Protein AF-A0A914WYT9-F1 (afdb_monomer_lite)

Secondary structure (DSSP, 8-state):
-GGGG--TTTSSSS----HHHHHHHHHHHHHHHHHS-TTTT-SS-------TTTT--S--B-TTSSB-GGGB-TTSSSB-HHHHHHHHHHHHHHHHSPTTS--S---TT-TT-PPPPPBTTB-S---TTTSS--HHHHSPP-

Structure (mmCIF, N/CA/C/O backbone):
data_AF-A0A914WYT9-F1
#
_entry.id   AF-A0A914WYT9-F1
#
loop_
_atom_site.group_PDB
_atom_site.id
_atom_site.type_symbol
_atom_site.label_atom_id
_atom_site.label_alt_id
_atom_site.label_comp_id
_atom_site.label_asym_id
_atom_site.label_entity_id
_atom_site.label_seq_id
_atom_site.pdbx_PDB_ins_code
_atom_site.Cartn_x
_atom_site.Cartn_y
_atom_site.Cartn_z
_atom_site.occupancy
_atom_site.B_iso_or_equiv
_atom_site.auth_seq_id
_atom_site.auth_comp_id
_atom_site.auth_asym_id
_atom_site.auth_atom_id
_atom_site.pdbx_PDB_model_num
ATOM 1 N N . MET A 1 1 ? -0.208 6.466 -13.428 1.00 53.22 1 MET A N 1
ATOM 2 C CA . MET A 1 1 ? 0.035 5.034 -13.104 1.00 53.22 1 MET A CA 1
ATOM 3 C C . MET A 1 1 ? 1.259 4.549 -13.884 1.00 53.22 1 MET A C 1
ATOM 5 O O . MET A 1 1 ? 1.593 5.195 -14.868 1.00 53.22 1 MET A O 1
ATOM 9 N N . ILE A 1 2 ? 1.954 3.483 -13.462 1.00 59.06 2 ILE A N 1
ATOM 10 C CA . ILE A 1 2 ? 3.272 3.070 -14.018 1.00 59.06 2 ILE A CA 1
ATOM 11 C C . ILE A 1 2 ? 3.192 2.487 -15.459 1.00 59.06 2 ILE A C 1
ATOM 13 O O . ILE A 1 2 ? 4.205 2.170 -16.064 1.00 59.06 2 ILE A O 1
ATOM 17 N N . PHE A 1 3 ? 2.009 2.440 -16.075 1.00 54.75 3 PHE A N 1
ATOM 18 C CA . PHE A 1 3 ? 1.751 1.830 -17.392 1.00 54.75 3 PHE A CA 1
ATOM 19 C C . PHE A 1 3 ? 2.494 2.430 -18.599 1.00 54.75 3 PHE A C 1
ATOM 21 O O . PHE A 1 3 ? 2.432 1.890 -19.691 1.00 54.75 3 PHE A O 1
ATOM 28 N N . ARG A 1 4 ? 3.215 3.547 -18.460 1.00 55.81 4 ARG A N 1
ATOM 29 C CA . ARG A 1 4 ? 3.927 4.171 -19.597 1.00 55.81 4 ARG A CA 1
ATOM 30 C C . ARG A 1 4 ? 5.313 3.575 -19.882 1.00 55.81 4 ARG A C 1
ATOM 32 O O . ARG A 1 4 ? 6.091 4.188 -20.607 1.00 55.81 4 ARG A O 1
ATOM 39 N N . ILE A 1 5 ? 5.647 2.448 -19.257 1.00 58.56 5 ILE A N 1
ATOM 40 C CA . ILE A 1 5 ? 6.988 1.828 -19.281 1.00 58.56 5 ILE A CA 1
ATOM 41 C C . ILE A 1 5 ? 6.946 0.417 -19.870 1.00 58.56 5 ILE A C 1
ATOM 43 O O . ILE A 1 5 ? 7.953 -0.283 -19.910 1.00 58.56 5 ILE A O 1
ATOM 47 N N . GLU A 1 6 ? 5.787 0.021 -20.383 1.00 59.16 6 GLU A N 1
ATOM 48 C CA . GLU A 1 6 ? 5.621 -1.233 -21.095 1.00 59.16 6 GLU A CA 1
ATOM 49 C C . GLU A 1 6 ? 6.640 -1.341 -22.236 1.00 59.16 6 GLU A C 1
ATOM 51 O O . GLU A 1 6 ? 6.897 -0.394 -22.993 1.00 59.16 6 GLU A O 1
ATOM 56 N N . CYS A 1 7 ? 7.269 -2.511 -22.329 1.00 60.62 7 CYS A N 1
ATOM 57 C CA . CYS A 1 7 ? 8.186 -2.814 -23.410 1.00 60.62 7 CYS A CA 1
ATOM 58 C C . CYS A 1 7 ? 7.449 -2.690 -24.754 1.00 60.62 7 CYS A C 1
ATOM 60 O O . CYS A 1 7 ? 6.246 -2.926 -24.855 1.00 60.62 7 CYS A O 1
ATOM 62 N N . LYS A 1 8 ? 8.181 -2.303 -25.805 1.00 58.16 8 LYS A N 1
ATOM 63 C CA . LYS A 1 8 ? 7.638 -1.894 -27.116 1.00 58.16 8 LYS A CA 1
ATOM 64 C C . LYS A 1 8 ? 6.608 -2.869 -27.725 1.00 58.16 8 LYS A C 1
ATOM 66 O O . LYS A 1 8 ? 5.782 -2.445 -28.516 1.00 58.16 8 LYS A O 1
ATOM 71 N N . CYS A 1 9 ? 6.649 -4.145 -27.342 1.00 56.97 9 CYS A N 1
ATOM 72 C CA . CYS A 1 9 ? 5.751 -5.197 -27.814 1.00 56.97 9 CYS A CA 1
ATOM 73 C C . CYS A 1 9 ? 4.331 -5.172 -27.209 1.00 56.97 9 CYS A C 1
ATOM 75 O O . CYS A 1 9 ? 3.452 -5.788 -27.798 1.00 56.97 9 CYS A O 1
ATOM 77 N N . ASP A 1 10 ? 4.101 -4.509 -26.068 1.00 53.31 10 ASP A N 1
ATOM 78 C CA . ASP A 1 10 ? 2.799 -4.525 -25.358 1.00 53.31 10 ASP A CA 1
ATOM 79 C C . ASP A 1 10 ? 1.945 -3.267 -25.642 1.00 53.31 10 ASP A C 1
ATOM 81 O O . ASP A 1 10 ? 0.722 -3.273 -25.541 1.00 53.31 10 ASP A O 1
ATOM 85 N N . SER A 1 11 ? 2.586 -2.189 -26.111 1.00 56.19 11 SER A N 1
ATOM 86 C CA . SER A 1 11 ? 1.928 -0.904 -26.412 1.00 56.19 11 SER A CA 1
ATOM 87 C C . SER A 1 11 ? 1.330 -0.803 -27.825 1.00 56.19 11 SER A C 1
ATOM 89 O O . SER A 1 11 ? 0.652 0.178 -28.144 1.00 56.19 11 SER A O 1
ATOM 91 N N . GLU A 1 12 ? 1.550 -1.801 -28.686 1.00 53.72 12 GLU A N 1
ATOM 92 C CA . GLU A 1 12 ? 1.063 -1.807 -30.069 1.00 53.72 12 GLU A CA 1
ATOM 93 C C . GLU A 1 12 ? -0.232 -2.630 -30.197 1.00 53.72 12 GLU A C 1
ATOM 95 O O . GLU A 1 12 ? -0.199 -3.854 -30.270 1.00 53.72 12 GLU A O 1
ATOM 100 N N . GLY A 1 13 ? -1.394 -1.962 -30.269 1.00 55.28 13 GLY A N 1
ATOM 101 C CA . GLY A 1 13 ? -2.631 -2.591 -30.769 1.00 55.28 13 GLY A CA 1
ATOM 102 C C . GLY A 1 13 ? -3.923 -2.344 -29.987 1.00 55.28 13 GLY A C 1
ATOM 103 O O . GLY A 1 13 ? -4.992 -2.699 -30.485 1.00 55.28 13 GLY A O 1
ATOM 104 N N . TYR A 1 14 ? -3.875 -1.713 -28.813 1.00 55.12 14 TYR A N 1
ATOM 105 C CA . TYR A 1 14 ? -5.086 -1.409 -28.045 1.00 55.12 14 TYR A CA 1
ATOM 106 C C . TYR A 1 14 ? -5.627 -0.005 -28.357 1.00 55.12 14 TYR A C 1
ATOM 108 O O . TYR A 1 14 ? -4.843 0.931 -28.541 1.00 55.12 14 TYR A O 1
ATOM 116 N N . PRO A 1 15 ? -6.963 0.188 -28.421 1.00 57.81 15 PRO A N 1
ATOM 117 C CA . PRO A 1 15 ? -7.529 1.530 -28.465 1.00 57.81 15 PRO A CA 1
ATOM 118 C C . PRO A 1 15 ? -7.021 2.327 -27.262 1.00 57.81 15 PRO A C 1
ATOM 120 O O . PRO A 1 15 ? -6.856 1.773 -26.177 1.00 57.81 15 PRO A O 1
ATOM 123 N N . ASN A 1 16 ? -6.780 3.623 -27.467 1.00 58.66 16 ASN A N 1
ATOM 124 C CA . ASN A 1 16 ? -6.232 4.545 -26.472 1.00 58.66 16 ASN A CA 1
ATOM 125 C C . ASN A 1 16 ? -7.277 4.809 -25.368 1.00 58.66 16 ASN A C 1
ATOM 127 O O . ASN A 1 16 ? -7.913 5.860 -25.310 1.00 58.66 16 ASN A O 1
ATOM 131 N N . PHE A 1 17 ? -7.549 3.790 -24.559 1.00 67.56 17 PHE A N 1
ATOM 132 C CA . PHE A 1 17 ? -8.424 3.857 -23.408 1.00 67.56 17 PHE A CA 1
ATOM 133 C C . PHE A 1 17 ? -7.659 4.516 -22.269 1.00 67.56 17 PHE A C 1
ATOM 135 O O . PHE A 1 17 ? -6.501 4.183 -22.014 1.00 67.56 17 PHE A O 1
ATOM 142 N N . ASP A 1 18 ? -8.305 5.438 -21.563 1.00 79.19 18 ASP A N 1
ATOM 143 C CA . ASP A 1 18 ? -7.707 6.061 -20.389 1.00 79.19 18 ASP A CA 1
ATOM 144 C C . ASP A 1 18 ? -7.740 5.079 -19.201 1.00 79.19 18 ASP A C 1
ATOM 146 O O . ASP A 1 18 ? -8.576 5.155 -18.296 1.00 79.19 18 ASP A O 1
ATOM 150 N N . ILE A 1 19 ? -6.827 4.103 -19.238 1.00 80.31 19 ILE A N 1
ATOM 151 C CA . ILE A 1 19 ? -6.620 3.097 -18.189 1.00 80.31 19 ILE A CA 1
ATOM 152 C C . ILE A 1 19 ? -6.310 3.784 -16.853 1.00 80.31 19 ILE A C 1
ATOM 154 O O . ILE A 1 19 ? -6.691 3.286 -15.792 1.00 80.31 19 ILE A O 1
ATOM 158 N N . GLU A 1 20 ? -5.658 4.951 -16.884 1.00 82.06 20 GLU A N 1
ATOM 159 C CA . GLU A 1 20 ? -5.406 5.725 -15.676 1.00 82.06 20 GLU A CA 1
ATOM 160 C C . GLU A 1 20 ? -6.710 6.248 -15.068 1.00 82.06 20 GLU A C 1
ATOM 162 O O . GLU A 1 20 ? -6.931 6.039 -13.872 1.00 82.06 20 GLU A O 1
ATOM 167 N N . ALA A 1 21 ? -7.591 6.866 -15.858 1.00 87.50 21 ALA A N 1
ATOM 168 C CA . ALA A 1 21 ? -8.888 7.334 -15.371 1.00 87.50 21 ALA A CA 1
ATOM 169 C C . ALA A 1 21 ? -9.728 6.190 -14.791 1.00 87.50 21 ALA A C 1
ATOM 171 O O . ALA A 1 21 ? -10.302 6.336 -13.710 1.00 87.50 21 ALA A O 1
ATOM 172 N N . VAL A 1 22 ? -9.758 5.032 -15.453 1.00 90.38 22 VAL A N 1
ATOM 173 C CA . VAL A 1 22 ? -10.525 3.876 -14.965 1.00 90.38 22 VAL A CA 1
ATOM 174 C C . VAL A 1 22 ? -9.924 3.262 -13.713 1.00 90.38 22 VAL A C 1
ATOM 176 O O . VAL A 1 22 ? -10.661 2.967 -12.774 1.00 90.38 22 VAL A O 1
ATOM 179 N N . SER A 1 23 ? -8.602 3.139 -13.637 1.00 90.19 23 SER A N 1
ATOM 180 C CA . SER A 1 23 ? -7.942 2.693 -12.412 1.00 90.19 23 SER A CA 1
ATOM 181 C C . SER A 1 23 ? -8.214 3.648 -11.249 1.00 90.19 23 SER A C 1
ATOM 183 O O . SER A 1 23 ? -8.557 3.206 -10.153 1.00 90.19 23 SER A O 1
ATOM 185 N N . ARG A 1 24 ? -8.155 4.966 -11.479 1.00 91.81 24 ARG A N 1
ATOM 186 C CA . ARG A 1 24 ? -8.494 5.973 -10.459 1.00 91.81 24 ARG A CA 1
ATOM 187 C C . ARG A 1 24 ? -9.955 5.882 -10.026 1.00 91.81 24 ARG A C 1
ATOM 189 O O . ARG A 1 24 ? -10.232 5.951 -8.831 1.00 91.81 24 ARG A O 1
ATOM 196 N N . ALA A 1 25 ? -10.880 5.688 -10.966 1.00 95.19 25 ALA A N 1
ATOM 197 C CA . ALA A 1 25 ? -12.293 5.492 -10.657 1.00 95.19 25 ALA A CA 1
ATOM 198 C C . ALA A 1 25 ? -12.520 4.215 -9.830 1.00 95.19 25 ALA A C 1
ATOM 200 O O . ALA A 1 25 ? -13.266 4.240 -8.852 1.00 95.19 25 ALA A O 1
ATOM 201 N N . PHE A 1 26 ? -11.833 3.121 -10.168 1.00 95.38 26 PHE A N 1
ATOM 202 C CA . PHE A 1 26 ? -11.886 1.874 -9.409 1.00 95.38 26 PHE A CA 1
ATOM 203 C C . PHE A 1 26 ? -11.356 2.056 -7.979 1.00 95.38 26 PHE A C 1
ATOM 205 O O . PHE A 1 26 ? -12.045 1.709 -7.023 1.00 95.38 26 PHE A O 1
ATOM 212 N N . GLN A 1 27 ? -10.190 2.687 -7.819 1.00 95.69 27 GLN A N 1
ATOM 213 C CA . GLN A 1 27 ? -9.606 3.013 -6.511 1.00 95.69 27 GLN A CA 1
ATOM 214 C C . GLN A 1 27 ? -10.543 3.889 -5.664 1.00 95.69 27 GLN A C 1
ATOM 216 O O . GLN A 1 27 ? -10.737 3.629 -4.475 1.00 95.69 27 GLN A O 1
ATOM 221 N N . ALA A 1 28 ? -11.179 4.895 -6.274 1.00 95.94 28 ALA A N 1
ATOM 222 C CA . ALA A 1 28 ? -12.166 5.738 -5.603 1.00 95.94 28 ALA A CA 1
ATOM 223 C C . ALA A 1 28 ? -13.387 4.927 -5.139 1.00 95.94 28 ALA A C 1
ATOM 225 O O . ALA A 1 28 ? -13.823 5.078 -3.997 1.00 95.94 28 ALA A O 1
ATOM 226 N N . LYS A 1 29 ? -13.893 4.011 -5.975 1.00 97.56 29 LYS A N 1
ATOM 227 C CA . LYS A 1 29 ? -14.999 3.116 -5.605 1.00 97.56 29 LYS A CA 1
ATOM 228 C C . LYS A 1 29 ? -14.637 2.136 -4.495 1.00 97.56 29 LYS A C 1
ATOM 230 O O . LYS A 1 29 ? -15.482 1.862 -3.648 1.00 97.56 29 LYS A O 1
ATOM 235 N N . GLN A 1 30 ? -13.395 1.660 -4.431 1.00 96.75 30 GLN A N 1
ATOM 236 C CA . GLN A 1 30 ? -12.928 0.859 -3.296 1.00 96.75 30 GLN A CA 1
ATOM 237 C C . GLN A 1 30 ? -12.960 1.664 -1.987 1.00 96.75 30 GLN A C 1
ATOM 239 O O . GLN A 1 30 ? -13.417 1.151 -0.966 1.00 96.75 30 GLN A O 1
ATOM 244 N N . MET A 1 31 ? -12.518 2.928 -2.009 1.00 95.38 31 MET A N 1
ATOM 245 C CA . MET A 1 31 ? -12.570 3.806 -0.830 1.00 95.38 31 MET A CA 1
ATOM 246 C C . MET A 1 31 ? -14.009 4.103 -0.399 1.00 95.38 31 MET A C 1
ATOM 248 O O . MET A 1 31 ? -14.308 4.023 0.790 1.00 95.38 31 MET A O 1
ATOM 252 N N . GLU A 1 32 ? -14.899 4.383 -1.355 1.00 96.19 32 GLU A N 1
ATOM 253 C CA . GLU A 1 32 ? -16.334 4.563 -1.102 1.00 96.19 32 GLU A CA 1
ATOM 254 C C . GLU A 1 32 ? -16.933 3.315 -0.441 1.00 96.19 32 GLU A C 1
ATOM 256 O O . GLU A 1 32 ? -17.613 3.426 0.578 1.00 96.19 32 GLU A O 1
ATOM 261 N N . LEU A 1 33 ? -16.606 2.125 -0.961 1.00 96.12 33 LEU A N 1
ATOM 262 C CA . LEU A 1 33 ? -17.062 0.844 -0.426 1.0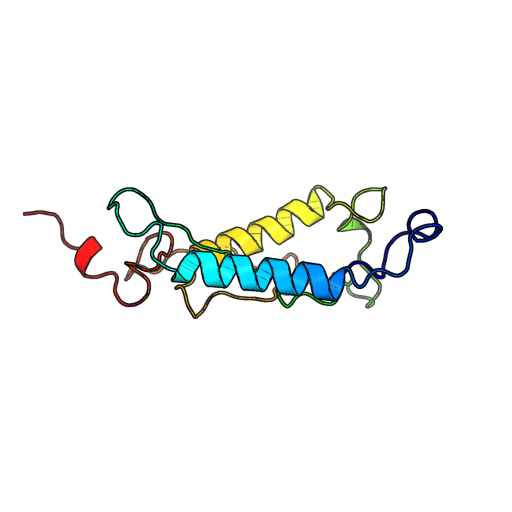0 96.12 33 LEU A CA 1
ATOM 263 C C . LEU A 1 33 ? -16.619 0.635 1.028 1.00 96.12 33 LEU A C 1
ATOM 265 O O . LEU A 1 33 ? -17.443 0.248 1.854 1.00 96.12 33 LEU A O 1
ATOM 269 N N . GLN A 1 34 ? -15.359 0.936 1.362 1.00 94.81 34 GLN A N 1
ATOM 270 C CA . GLN A 1 34 ? -14.866 0.880 2.745 1.00 94.81 34 GLN A CA 1
ATOM 271 C C . GLN A 1 34 ? -15.693 1.767 3.683 1.00 94.81 34 GLN A C 1
ATOM 273 O O . GLN A 1 34 ? -15.985 1.366 4.805 1.00 94.81 34 GLN A O 1
ATOM 278 N N . THR A 1 35 ? -16.045 2.980 3.251 1.00 92.00 35 THR A N 1
ATOM 279 C CA . THR A 1 35 ? -16.766 3.953 4.091 1.00 92.00 35 THR A CA 1
ATOM 280 C C . THR A 1 35 ? -18.286 3.828 4.028 1.00 92.00 35 THR A C 1
ATOM 282 O O . THR A 1 35 ? -18.982 4.541 4.741 1.00 92.00 35 THR A O 1
ATOM 285 N N . SER A 1 36 ? -18.811 2.947 3.176 1.00 94.81 36 SER A N 1
ATOM 286 C CA . SER A 1 36 ? -20.253 2.809 2.938 1.00 94.81 36 SER A CA 1
ATOM 287 C C . SER A 1 36 ? -21.030 2.227 4.123 1.00 94.81 36 SER A C 1
ATOM 289 O O . SER A 1 36 ? -22.249 2.360 4.174 1.00 94.81 36 SER A O 1
ATOM 291 N N . GLY A 1 37 ? -20.344 1.554 5.052 1.00 93.19 37 GLY A N 1
ATOM 292 C CA . GLY A 1 37 ? -20.955 0.891 6.204 1.00 93.19 37 GLY A CA 1
ATOM 293 C C . GLY A 1 37 ? -21.641 -0.443 5.897 1.00 93.19 37 GLY A C 1
ATOM 294 O O . GLY A 1 37 ? -22.109 -1.103 6.820 1.00 93.19 37 GLY A O 1
ATOM 295 N N . ILE A 1 38 ? -21.671 -0.901 4.636 1.00 95.19 38 ILE A N 1
ATOM 296 C CA . ILE A 1 38 ? -22.376 -2.146 4.265 1.00 95.19 38 ILE A CA 1
ATOM 297 C C . ILE A 1 38 ? -21.775 -3.415 4.894 1.00 95.19 38 ILE A C 1
ATOM 299 O O . ILE A 1 38 ? -22.421 -4.455 4.887 1.00 95.19 38 ILE A O 1
ATOM 303 N N . TYR A 1 39 ? -20.541 -3.333 5.401 1.00 93.69 39 TYR A N 1
ATOM 304 C CA . TYR A 1 39 ? -19.825 -4.423 6.073 1.00 93.69 39 TYR A CA 1
ATOM 305 C C . TYR A 1 39 ? -19.664 -4.195 7.587 1.00 93.69 39 TYR A C 1
ATOM 307 O O . TYR A 1 39 ? -18.920 -4.926 8.240 1.00 93.69 39 TYR A O 1
ATOM 315 N N . ASP A 1 40 ? -20.319 -3.171 8.144 1.00 92.25 40 ASP A N 1
ATOM 316 C CA . ASP A 1 40 ? -20.222 -2.815 9.567 1.00 92.25 40 ASP A CA 1
ATOM 317 C C . ASP A 1 40 ? -21.308 -3.488 10.429 1.00 92.25 40 ASP A C 1
ATOM 319 O O . ASP A 1 40 ? -21.413 -3.219 11.627 1.00 92.25 40 ASP A O 1
ATOM 323 N N . ASP A 1 41 ? -22.098 -4.393 9.847 1.00 93.25 41 ASP A N 1
ATOM 324 C CA . ASP A 1 41 ? -23.161 -5.152 10.516 1.00 93.25 41 ASP A CA 1
ATOM 325 C C . ASP A 1 41 ? -22.635 -6.286 11.413 1.00 93.25 41 ASP A C 1
ATOM 327 O O . ASP A 1 41 ? -23.382 -6.826 12.233 1.00 93.25 41 ASP A O 1
ATOM 331 N N . ARG A 1 42 ? -21.344 -6.632 11.301 1.00 92.25 42 ARG A N 1
ATOM 332 C CA . ARG A 1 42 ? -20.702 -7.664 12.123 1.00 92.25 42 ARG A CA 1
ATOM 333 C C . ARG A 1 42 ? -19.531 -7.140 12.948 1.00 92.25 42 ARG A C 1
ATOM 335 O O . ARG A 1 42 ? -18.869 -6.143 12.646 1.00 92.25 42 ARG A O 1
ATOM 342 N N . THR A 1 43 ? -19.251 -7.846 14.039 1.00 90.00 43 THR A N 1
ATOM 343 C CA . THR A 1 43 ? -18.133 -7.546 14.946 1.00 90.00 43 THR A CA 1
ATOM 344 C C . THR A 1 43 ? -16.854 -8.309 14.600 1.00 90.00 43 THR A C 1
ATOM 346 O O . THR A 1 43 ? -15.784 -7.891 15.032 1.00 90.00 43 THR A O 1
ATOM 349 N N . ASP A 1 44 ? -16.948 -9.365 13.791 1.00 92.38 44 ASP A N 1
ATOM 350 C CA . ASP A 1 44 ? -15.865 -10.287 13.421 1.00 92.38 44 ASP A CA 1
ATOM 351 C C . ASP A 1 44 ? -15.268 -10.023 12.025 1.00 92.38 44 ASP A C 1
ATOM 353 O O . ASP A 1 44 ? -14.357 -10.726 11.592 1.00 92.38 44 ASP A O 1
ATOM 357 N N . PHE A 1 45 ? -15.772 -9.013 11.314 1.00 94.25 45 PHE A N 1
ATOM 358 C CA . PHE A 1 45 ? -15.339 -8.646 9.971 1.00 94.25 45 PHE A CA 1
ATOM 359 C C . PHE A 1 45 ? -15.185 -7.126 9.837 1.00 94.25 45 PHE A C 1
ATOM 361 O O . PHE A 1 45 ? -15.839 -6.346 10.531 1.00 94.25 45 PHE A O 1
ATOM 368 N N . THR A 1 46 ? -14.283 -6.700 8.952 1.00 93.94 46 THR A N 1
ATOM 369 C CA . THR A 1 46 ? -14.133 -5.303 8.535 1.00 93.94 46 THR A CA 1
ATOM 370 C C . THR A 1 46 ? -13.463 -5.251 7.163 1.00 93.94 46 THR A C 1
ATOM 372 O O . THR A 1 46 ? -12.563 -6.043 6.874 1.00 93.94 46 THR A O 1
ATOM 375 N N . LEU A 1 47 ? -13.884 -4.312 6.317 1.00 95.56 47 LEU A N 1
ATOM 376 C CA . LEU A 1 47 ? -13.256 -4.050 5.025 1.00 95.56 47 LEU A CA 1
ATOM 377 C C . LEU A 1 47 ? -12.302 -2.863 5.162 1.00 95.56 47 LEU A C 1
ATOM 379 O O . LEU A 1 47 ? -12.750 -1.776 5.504 1.00 95.56 47 LEU A O 1
ATOM 383 N N . ILE A 1 48 ? -11.013 -3.048 4.856 1.00 97.12 48 ILE A N 1
ATOM 384 C CA . ILE A 1 48 ? -10.016 -1.966 4.862 1.00 97.12 48 ILE A CA 1
ATOM 385 C C . ILE A 1 48 ? -9.197 -1.985 3.570 1.00 97.12 48 ILE A C 1
ATOM 387 O O . ILE A 1 48 ? -8.453 -2.926 3.296 1.00 97.12 48 ILE A O 1
ATOM 391 N N . VAL A 1 49 ? -9.288 -0.903 2.807 1.00 97.44 49 VAL A N 1
ATOM 392 C CA . VAL A 1 49 ? -8.481 -0.601 1.627 1.00 97.44 49 VAL A CA 1
ATOM 393 C C . VAL A 1 49 ? -7.084 -0.159 2.056 1.00 97.44 49 VAL A C 1
ATOM 395 O O . VAL A 1 49 ? -6.914 0.651 2.969 1.00 97.44 49 VAL A O 1
ATOM 398 N N . GLN A 1 50 ? -6.070 -0.682 1.365 1.00 97.81 50 GLN A N 1
ATOM 399 C CA . GLN A 1 50 ? -4.666 -0.334 1.576 1.00 97.81 50 GLN A CA 1
ATOM 400 C C . GLN A 1 50 ? -4.168 0.467 0.359 1.00 97.81 50 GLN A C 1
ATOM 402 O O . GLN A 1 50 ? -3.792 -0.134 -0.648 1.00 97.81 50 GLN A O 1
ATOM 407 N N . PRO A 1 51 ? -4.178 1.813 0.389 1.0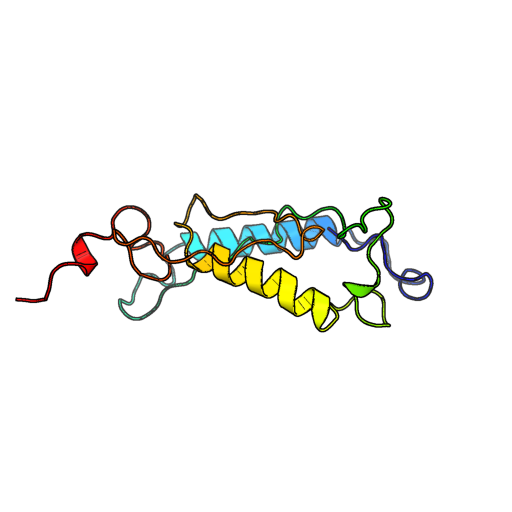0 97.00 51 PRO A N 1
ATOM 408 C CA . PRO A 1 51 ? -3.941 2.637 -0.797 1.00 97.00 51 PRO A CA 1
ATOM 409 C C . PRO A 1 51 ? -2.456 2.813 -1.162 1.00 97.00 51 PRO A C 1
ATOM 411 O O . PRO A 1 51 ? -2.104 3.809 -1.781 1.00 97.00 51 PRO A O 1
ATOM 414 N N . PHE A 1 52 ? -1.568 1.874 -0.814 1.00 95.88 52 PHE A N 1
ATOM 415 C CA . PHE A 1 52 ? -0.103 2.033 -0.905 1.00 95.88 52 PHE A CA 1
ATOM 416 C C . PHE A 1 52 ? 0.450 2.292 -2.326 1.00 95.88 52 PHE A C 1
ATOM 418 O O . PHE A 1 52 ? 1.605 2.692 -2.461 1.00 95.88 52 PHE A O 1
ATOM 425 N N . LEU A 1 53 ? -0.370 2.116 -3.370 1.00 94.19 53 LEU A N 1
ATOM 426 C CA . LEU A 1 53 ? -0.045 2.406 -4.774 1.00 94.19 53 LEU A CA 1
ATOM 427 C C . LEU A 1 53 ? -0.868 3.540 -5.410 1.00 94.19 53 LEU A C 1
ATOM 429 O O . LEU A 1 53 ? -0.607 3.892 -6.559 1.00 94.19 53 LEU A O 1
ATOM 433 N N . PHE A 1 54 ? -1.865 4.103 -4.721 1.00 94.38 54 PHE A N 1
ATOM 434 C CA . PHE A 1 54 ? -2.882 4.961 -5.355 1.00 94.38 54 PHE A CA 1
ATOM 435 C C . PHE A 1 54 ? -2.291 6.228 -5.990 1.00 94.38 54 PHE A C 1
ATOM 437 O O . PHE A 1 54 ? -2.688 6.644 -7.080 1.00 94.38 54 PHE A O 1
ATOM 444 N N . ASN A 1 55 ? -1.291 6.814 -5.330 1.00 93.19 55 ASN A N 1
ATOM 445 C CA . ASN A 1 55 ? -0.585 8.007 -5.795 1.00 93.19 55 ASN A CA 1
ATOM 446 C C . ASN A 1 55 ? 0.794 7.685 -6.394 1.00 93.19 55 ASN A C 1
ATOM 448 O O . ASN A 1 55 ? 1.580 8.597 -6.652 1.00 93.19 55 ASN A O 1
ATOM 452 N N . THR A 1 56 ? 1.095 6.410 -6.653 1.00 89.94 56 THR A N 1
ATOM 453 C CA . THR A 1 56 ? 2.340 6.003 -7.311 1.00 89.94 56 THR A CA 1
ATOM 454 C C . THR A 1 56 ? 2.227 6.231 -8.819 1.00 89.94 56 THR A C 1
ATOM 456 O O . THR A 1 56 ? 1.542 5.508 -9.547 1.00 89.94 56 THR A O 1
ATOM 459 N N . THR A 1 57 ? 2.892 7.278 -9.305 1.00 83.94 57 THR A N 1
ATOM 460 C CA . THR A 1 57 ? 2.826 7.711 -10.712 1.00 83.94 57 THR A CA 1
ATOM 461 C C . THR A 1 57 ? 4.101 7.450 -11.501 1.00 83.94 57 THR A C 1
ATOM 463 O O . THR A 1 57 ? 4.050 7.488 -12.728 1.00 83.94 57 THR A O 1
ATOM 466 N N . GLN A 1 58 ? 5.215 7.163 -10.827 1.00 84.50 58 GLN A N 1
ATOM 467 C CA . GLN A 1 58 ? 6.504 6.874 -11.452 1.00 84.50 58 GLN A CA 1
ATOM 468 C C . GLN A 1 58 ? 7.022 5.500 -11.025 1.00 84.50 58 GLN A C 1
ATOM 470 O O . GLN A 1 58 ? 6.737 5.068 -9.905 1.00 84.50 58 GLN A O 1
ATOM 475 N N . PRO A 1 59 ? 7.766 4.813 -11.905 1.00 88.25 59 PRO A N 1
ATOM 476 C CA . PRO A 1 59 ? 8.441 3.579 -11.547 1.00 88.25 59 PRO A CA 1
ATOM 477 C C . PRO A 1 59 ? 9.564 3.858 -10.540 1.00 88.25 59 PRO A C 1
ATOM 479 O O . PRO A 1 59 ? 10.049 4.995 -10.443 1.00 88.25 59 PRO A O 1
ATOM 482 N N . PRO A 1 60 ? 10.038 2.814 -9.852 1.00 92.50 60 PRO A N 1
ATOM 483 C CA . PRO A 1 60 ? 11.300 2.870 -9.135 1.00 92.50 60 PRO A CA 1
ATOM 484 C C . PRO A 1 60 ? 12.452 3.232 -10.070 1.00 92.50 60 PRO A C 1
ATOM 486 O O . PRO A 1 60 ? 12.448 2.899 -11.261 1.00 92.50 60 PRO A O 1
ATOM 489 N N . LYS A 1 61 ? 13.446 3.913 -9.507 1.00 93.44 61 LYS A N 1
ATOM 490 C CA . LYS A 1 61 ? 14.662 4.308 -10.206 1.00 93.44 61 LYS A CA 1
ATOM 491 C C . LYS A 1 61 ? 15.892 3.765 -9.502 1.00 93.44 61 LYS A C 1
ATOM 493 O O . LYS A 1 61 ? 15.934 3.711 -8.276 1.00 93.44 61 LYS A O 1
ATOM 498 N N . THR A 1 62 ? 16.900 3.426 -10.286 1.00 93.75 62 THR A N 1
ATOM 499 C CA . THR A 1 62 ? 18.245 3.095 -9.817 1.00 93.75 62 THR A CA 1
ATOM 500 C C . THR A 1 62 ? 18.982 4.352 -9.330 1.00 93.75 62 THR A C 1
ATOM 502 O O . THR A 1 62 ? 18.520 5.482 -9.512 1.00 93.75 62 THR A O 1
ATOM 505 N N . ALA A 1 63 ? 20.149 4.179 -8.699 1.00 92.12 63 ALA A N 1
ATOM 506 C CA . ALA A 1 63 ? 20.933 5.286 -8.133 1.00 92.12 63 ALA A CA 1
ATOM 507 C C . ALA A 1 63 ? 21.420 6.308 -9.183 1.00 92.12 63 ALA A C 1
ATOM 509 O O . ALA A 1 63 ? 21.617 7.478 -8.867 1.00 92.12 63 ALA A O 1
ATOM 510 N N . ASP A 1 64 ? 21.583 5.879 -10.434 1.00 94.06 64 ASP A N 1
ATOM 511 C CA . ASP A 1 64 ? 21.905 6.699 -11.607 1.00 94.06 64 ASP A CA 1
ATOM 512 C C . ASP A 1 64 ? 20.661 7.322 -12.278 1.00 94.06 64 ASP A C 1
ATOM 514 O O . ASP A 1 64 ? 20.769 7.998 -13.302 1.00 94.06 64 ASP A O 1
ATOM 518 N N . GLY A 1 65 ? 19.471 7.134 -11.697 1.00 92.06 65 GLY A N 1
ATOM 519 C CA . GLY A 1 65 ? 18.227 7.781 -12.118 1.00 92.06 65 GLY A CA 1
ATOM 520 C C . GLY A 1 65 ? 17.503 7.109 -13.286 1.00 92.06 65 GLY A C 1
ATOM 521 O O . GLY A 1 65 ? 16.482 7.639 -13.738 1.00 92.06 65 GLY A O 1
ATOM 522 N N . GLN A 1 66 ? 17.994 5.962 -13.761 1.00 91.00 66 GLN A N 1
ATOM 523 C CA . GLN A 1 66 ? 17.309 5.142 -14.761 1.00 91.00 66 GLN A CA 1
ATOM 524 C C . GLN A 1 66 ? 16.139 4.384 -14.138 1.00 91.00 66 GLN A C 1
ATOM 526 O O . GLN A 1 66 ? 16.044 4.258 -12.921 1.00 91.00 66 GLN A O 1
ATOM 531 N N . ILE A 1 67 ? 15.220 3.893 -14.968 1.00 89.81 67 ILE A N 1
ATOM 532 C CA . ILE A 1 67 ? 14.146 3.014 -14.498 1.00 89.81 67 ILE A CA 1
ATOM 533 C C . ILE A 1 67 ? 14.769 1.706 -14.019 1.00 89.81 67 ILE A C 1
ATOM 535 O O . ILE A 1 67 ? 15.521 1.068 -14.756 1.00 89.81 67 ILE A O 1
ATOM 539 N N . ASP A 1 68 ? 14.416 1.287 -12.808 1.00 92.88 68 ASP A N 1
ATOM 540 C CA . ASP A 1 68 ? 14.846 -0.005 -12.294 1.00 92.88 68 ASP A CA 1
ATOM 541 C C . ASP A 1 68 ? 13.999 -1.130 -12.900 1.00 92.88 68 ASP A C 1
ATOM 543 O O . ASP A 1 68 ? 12.941 -1.500 -12.388 1.00 92.88 68 ASP A O 1
ATOM 547 N N . LEU A 1 69 ? 14.473 -1.681 -14.018 1.00 91.00 69 LEU A N 1
ATOM 548 C CA . LEU A 1 69 ? 13.807 -2.789 -14.702 1.00 91.00 69 LEU A CA 1
ATOM 549 C C . LEU A 1 69 ? 13.816 -4.088 -13.885 1.00 91.00 69 LEU A C 1
ATOM 551 O O . LEU A 1 69 ? 12.994 -4.959 -14.151 1.00 91.00 69 LEU A O 1
ATOM 555 N N . THR A 1 70 ? 14.671 -4.222 -12.862 1.00 93.25 70 THR A N 1
ATOM 556 C CA . THR A 1 70 ? 14.666 -5.415 -11.995 1.00 93.25 70 THR A CA 1
ATOM 557 C C . THR A 1 70 ? 13.424 -5.482 -11.105 1.00 93.25 70 THR A C 1
ATOM 559 O O . THR A 1 70 ? 13.084 -6.548 -10.587 1.00 93.25 70 THR A O 1
ATOM 562 N N . PHE A 1 71 ? 12.705 -4.364 -10.955 1.00 93.69 71 PHE A N 1
ATOM 563 C CA . PHE A 1 71 ? 11.418 -4.304 -10.269 1.00 93.69 71 PHE A CA 1
ATOM 564 C C . PHE A 1 71 ? 10.307 -5.069 -11.005 1.00 93.69 71 PHE A C 1
ATOM 566 O O . PHE A 1 71 ? 9.368 -5.555 -10.369 1.00 93.69 71 PHE A O 1
ATOM 573 N N . PHE A 1 72 ? 10.419 -5.215 -12.326 1.00 91.88 72 PHE A N 1
ATOM 574 C CA . PHE A 1 72 ? 9.426 -5.879 -13.168 1.00 91.88 72 PHE A CA 1
ATOM 575 C C . PHE A 1 72 ? 9.890 -7.273 -13.596 1.00 91.88 72 PHE A C 1
ATOM 577 O O . PHE A 1 72 ? 11.082 -7.579 -13.649 1.00 91.88 72 PHE A O 1
ATOM 584 N N . ALA A 1 73 ? 8.928 -8.144 -13.877 1.00 91.25 73 ALA A N 1
ATOM 585 C CA . ALA A 1 73 ? 9.149 -9.429 -14.516 1.00 91.25 73 ALA A CA 1
ATOM 586 C C . ALA A 1 73 ? 9.629 -9.232 -15.973 1.00 91.25 73 ALA A C 1
ATOM 588 O O . ALA A 1 73 ? 9.565 -8.119 -16.497 1.00 91.25 73 ALA A O 1
ATOM 589 N N . PRO A 1 74 ? 10.091 -10.294 -16.665 1.00 89.19 74 PRO A N 1
ATOM 590 C CA . PRO A 1 74 ? 10.581 -10.182 -18.043 1.00 89.19 74 PRO A CA 1
ATOM 591 C C . PRO A 1 74 ? 9.570 -9.636 -19.066 1.00 89.19 74 PRO A C 1
ATOM 593 O O . PRO A 1 74 ? 9.980 -9.231 -20.149 1.00 89.19 74 PRO A O 1
ATOM 596 N N . ASP A 1 75 ? 8.273 -9.626 -18.739 1.00 84.00 75 ASP A N 1
ATOM 597 C CA . ASP A 1 75 ? 7.217 -9.007 -19.553 1.00 84.00 75 ASP A CA 1
ATOM 598 C C . ASP A 1 75 ? 7.127 -7.476 -19.403 1.00 84.00 75 ASP A C 1
ATOM 600 O O . ASP A 1 75 ? 6.369 -6.836 -20.125 1.00 84.00 75 ASP A O 1
ATOM 604 N N . CYS A 1 76 ? 7.925 -6.877 -18.512 1.00 81.81 76 CYS A N 1
ATOM 605 C CA . CYS A 1 76 ? 7.956 -5.441 -18.229 1.00 81.81 76 CYS A CA 1
ATOM 606 C C . CYS A 1 76 ? 6.642 -4.871 -17.655 1.00 81.81 76 CYS A C 1
ATOM 608 O O . CYS A 1 76 ? 6.455 -3.654 -17.665 1.00 81.81 76 CYS A O 1
ATOM 610 N N . PHE A 1 77 ? 5.752 -5.725 -17.142 1.00 83.06 77 PHE A N 1
ATOM 611 C CA . PHE A 1 77 ? 4.434 -5.341 -16.641 1.00 83.06 77 PHE A CA 1
ATOM 612 C C . PHE A 1 77 ? 4.186 -5.866 -15.225 1.00 83.06 77 PHE A C 1
ATOM 614 O O . PHE A 1 77 ? 3.931 -5.089 -14.298 1.00 83.06 77 PHE A O 1
ATOM 621 N N . HIS A 1 78 ? 4.304 -7.179 -15.022 1.00 90.19 78 HIS A N 1
ATOM 622 C CA . HIS A 1 78 ? 4.133 -7.776 -13.702 1.00 90.19 78 HIS A CA 1
ATOM 623 C C . HIS A 1 78 ? 5.317 -7.435 -12.799 1.00 90.19 78 HIS A C 1
ATOM 625 O O . HIS A 1 78 ? 6.428 -7.180 -13.260 1.00 90.19 78 HIS A O 1
ATOM 631 N N . PHE A 1 79 ? 5.110 -7.452 -11.484 1.00 93.88 79 PHE A N 1
ATOM 632 C CA . PHE A 1 79 ? 6.219 -7.301 -10.548 1.00 93.88 79 PHE A CA 1
ATOM 633 C C . PHE A 1 79 ? 7.110 -8.547 -10.575 1.00 93.88 79 PHE A C 1
ATOM 635 O O . PHE A 1 79 ? 6.624 -9.678 -10.604 1.00 93.88 79 PHE A O 1
ATOM 642 N N . SER A 1 80 ? 8.426 -8.350 -10.516 1.00 96.06 80 SER A N 1
ATOM 643 C CA . SER A 1 80 ? 9.352 -9.455 -10.264 1.00 96.06 80 SER A CA 1
ATOM 644 C C . SER A 1 80 ? 9.229 -9.936 -8.815 1.00 96.06 80 SER A C 1
ATOM 646 O O . SER A 1 80 ? 8.534 -9.336 -7.992 1.00 96.06 80 SER A O 1
ATOM 648 N N . GLN A 1 81 ? 9.974 -10.982 -8.446 1.00 97.88 81 GLN A N 1
ATOM 649 C CA . GLN A 1 81 ? 10.123 -11.360 -7.037 1.00 97.88 81 GLN A CA 1
ATOM 650 C C . GLN A 1 81 ? 10.623 -10.182 -6.178 1.00 97.88 81 GLN A C 1
ATOM 652 O O . GLN A 1 81 ? 10.135 -9.975 -5.066 1.00 97.88 81 GLN A O 1
ATOM 657 N N . TYR A 1 82 ? 11.562 -9.391 -6.705 1.00 96.50 82 TYR A N 1
ATOM 658 C CA . TYR A 1 82 ? 12.069 -8.190 -6.045 1.00 96.50 82 TYR A CA 1
ATOM 659 C C . TYR A 1 82 ? 10.990 -7.106 -5.941 1.00 96.50 82 TYR A C 1
ATOM 661 O O . TYR A 1 82 ? 10.756 -6.583 -4.849 1.00 96.50 82 TYR A O 1
ATOM 669 N N . GLY A 1 83 ? 10.265 -6.836 -7.032 1.00 95.88 83 GLY A N 1
ATOM 670 C CA . GLY A 1 83 ? 9.144 -5.899 -7.027 1.00 95.88 83 GLY A CA 1
ATOM 671 C C . GLY A 1 83 ? 8.090 -6.278 -5.991 1.00 95.88 83 GLY A C 1
ATOM 672 O O . GLY A 1 83 ? 7.774 -5.471 -5.118 1.00 95.88 83 GLY A O 1
ATOM 673 N N . HIS A 1 84 ? 7.634 -7.537 -5.999 1.00 97.56 84 HIS A N 1
ATOM 674 C CA . HIS A 1 84 ? 6.693 -8.078 -5.016 1.00 97.56 84 HIS A CA 1
ATOM 675 C C . HIS A 1 84 ? 7.156 -7.861 -3.573 1.00 97.56 84 HIS A C 1
ATOM 677 O O . HIS A 1 84 ? 6.347 -7.450 -2.739 1.00 97.56 84 HIS A O 1
ATOM 683 N N . ALA A 1 85 ? 8.440 -8.076 -3.270 1.00 97.12 85 ALA A N 1
ATOM 684 C CA . ALA A 1 85 ? 8.980 -7.844 -1.933 1.00 97.12 85 ALA A CA 1
ATOM 685 C C . ALA A 1 85 ? 8.857 -6.371 -1.502 1.00 97.12 85 ALA A C 1
ATOM 687 O O . ALA A 1 85 ? 8.476 -6.093 -0.363 1.00 97.12 85 ALA A O 1
ATOM 688 N N . LEU A 1 86 ? 9.120 -5.417 -2.400 1.00 96.56 86 LEU A N 1
ATOM 689 C CA . LEU A 1 86 ? 9.002 -3.990 -2.093 1.00 96.56 86 LEU A CA 1
ATOM 690 C C . LEU A 1 86 ? 7.547 -3.536 -1.922 1.00 96.56 86 LEU A C 1
ATOM 692 O O . LEU A 1 86 ? 7.236 -2.837 -0.954 1.00 96.56 86 LEU A O 1
ATOM 696 N N . VAL A 1 87 ? 6.629 -3.952 -2.799 1.00 96.50 87 VAL A N 1
ATOM 697 C CA . VAL A 1 87 ? 5.201 -3.621 -2.621 1.00 96.50 87 VAL A CA 1
ATOM 698 C C . VAL A 1 87 ? 4.597 -4.314 -1.399 1.00 96.50 87 VAL A C 1
ATOM 700 O O . VAL A 1 87 ? 3.757 -3.712 -0.731 1.00 96.50 87 VAL A O 1
ATOM 703 N N . ALA A 1 88 ? 5.072 -5.508 -1.027 1.00 97.56 88 ALA A N 1
ATOM 704 C CA . ALA A 1 88 ? 4.667 -6.183 0.208 1.00 97.56 88 ALA A CA 1
ATOM 705 C C . ALA A 1 88 ? 5.065 -5.396 1.467 1.00 97.56 88 ALA A C 1
ATOM 707 O O . ALA A 1 88 ? 4.266 -5.306 2.403 1.00 97.56 88 ALA A O 1
ATOM 708 N N . LYS A 1 89 ? 6.244 -4.752 1.483 1.00 97.56 89 LYS A N 1
ATOM 709 C CA . LYS A 1 89 ? 6.606 -3.809 2.560 1.00 97.56 89 LYS A CA 1
ATOM 710 C C . LYS A 1 89 ? 5.595 -2.674 2.658 1.00 97.56 89 LYS A C 1
ATOM 712 O O . LYS A 1 89 ? 5.205 -2.286 3.759 1.00 97.56 89 LYS A O 1
ATOM 717 N N . GLY A 1 90 ? 5.148 -2.165 1.511 1.00 96.88 90 GLY A N 1
ATOM 718 C CA . GLY A 1 90 ? 4.158 -1.103 1.492 1.00 96.88 90 GLY A CA 1
ATOM 719 C C . GLY A 1 90 ? 2.793 -1.525 1.990 1.00 96.88 90 GLY A C 1
ATOM 720 O O . GLY A 1 90 ? 2.215 -0.815 2.808 1.00 96.88 90 GLY A O 1
ATOM 721 N N . LEU A 1 91 ? 2.331 -2.712 1.604 1.00 97.81 91 LEU A N 1
ATOM 722 C CA . LEU A 1 91 ?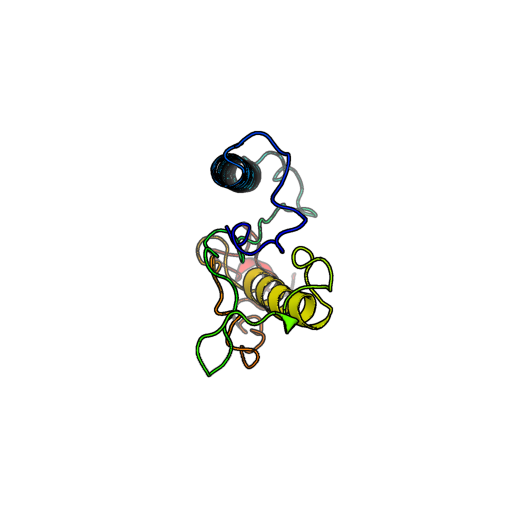 1.132 -3.314 2.172 1.00 97.81 91 LEU A CA 1
ATOM 723 C C . LEU A 1 91 ? 1.240 -3.457 3.698 1.00 97.81 91 LEU A C 1
ATOM 725 O O . LEU A 1 91 ? 0.347 -3.004 4.413 1.00 97.81 91 LEU A O 1
ATOM 729 N N . TRP A 1 92 ? 2.334 -4.036 4.204 1.00 98.06 92 TRP A N 1
ATOM 730 C CA . TRP A 1 92 ? 2.545 -4.229 5.643 1.00 98.06 92 TRP A CA 1
ATOM 731 C C . TRP A 1 92 ? 2.501 -2.912 6.417 1.00 98.06 92 TRP A C 1
ATOM 733 O O . TRP A 1 92 ? 1.743 -2.771 7.378 1.00 98.06 92 TRP A O 1
ATOM 743 N N . ASN A 1 93 ? 3.267 -1.920 5.960 1.00 97.75 93 ASN A N 1
ATOM 744 C CA . ASN A 1 93 ? 3.302 -0.605 6.589 1.00 97.75 93 ASN A CA 1
ATOM 745 C C . ASN A 1 93 ? 1.919 0.051 6.578 1.00 97.75 93 ASN A C 1
ATOM 747 O O . ASN A 1 93 ? 1.514 0.648 7.573 1.00 97.75 93 ASN A O 1
ATOM 751 N N . ASN A 1 94 ? 1.160 -0.119 5.494 1.00 97.75 94 ASN A N 1
ATOM 752 C CA . ASN A 1 94 ? -0.201 0.387 5.403 1.00 97.75 94 ASN A CA 1
ATOM 753 C C . ASN A 1 94 ? -1.136 -0.271 6.430 1.00 97.75 94 ASN A C 1
ATOM 755 O O . ASN A 1 94 ? -1.918 0.427 7.078 1.00 97.75 94 ASN A O 1
ATOM 759 N N . MET A 1 95 ? -1.024 -1.589 6.639 1.00 97.75 95 MET A N 1
ATOM 760 C CA . MET A 1 95 ? -1.859 -2.335 7.590 1.00 97.75 95 MET A CA 1
ATOM 761 C C . MET A 1 95 ? -1.694 -1.858 9.039 1.00 97.75 95 MET A C 1
ATOM 763 O O . MET A 1 95 ? -2.654 -1.924 9.803 1.00 97.75 95 MET A O 1
ATOM 767 N N . VAL A 1 96 ? -0.524 -1.341 9.422 1.00 97.12 96 VAL A N 1
ATOM 768 C CA . VAL A 1 96 ? -0.268 -0.827 10.783 1.00 97.12 96 VAL A CA 1
ATOM 769 C C . VAL A 1 96 ? -0.469 0.689 10.921 1.00 97.12 96 VAL A C 1
ATOM 771 O O . VAL A 1 96 ? -0.436 1.228 12.029 1.00 97.12 96 VAL A O 1
ATOM 774 N N . GLN A 1 97 ? -0.737 1.388 9.816 1.00 97.12 97 GLN A N 1
ATOM 775 C CA . GLN A 1 97 ? -1.076 2.811 9.806 1.00 97.12 97 GLN A CA 1
ATOM 776 C C . GLN A 1 97 ? -2.582 3.039 10.011 1.00 97.12 97 GLN A C 1
ATOM 778 O O . GLN A 1 97 ? -3.396 2.357 9.376 1.00 97.12 97 GLN A O 1
ATOM 783 N N . PRO A 1 98 ? -2.978 3.997 10.876 1.00 96.12 98 PRO A N 1
ATOM 784 C CA . PRO A 1 98 ? -4.385 4.299 11.111 1.00 96.12 98 PRO A CA 1
ATOM 785 C C . PRO A 1 98 ? -5.112 4.665 9.813 1.00 96.12 98 PRO A C 1
ATOM 787 O O . PRO A 1 98 ? -4.577 5.369 8.954 1.00 96.12 98 PRO A O 1
ATOM 790 N N . VAL A 1 99 ? -6.358 4.210 9.683 1.00 95.44 99 VAL A N 1
ATOM 791 C CA . VAL A 1 99 ? -7.277 4.627 8.617 1.00 95.44 99 VAL A CA 1
ATOM 792 C C . VAL A 1 99 ? -7.401 6.155 8.640 1.00 95.44 99 VAL A C 1
ATOM 794 O O . VAL A 1 99 ? -7.562 6.750 9.701 1.00 95.44 99 VAL A O 1
ATOM 797 N N . GLY A 1 100 ? -7.283 6.783 7.467 1.00 94.25 100 GLY A N 1
ATOM 798 C CA . GLY A 1 100 ? -7.204 8.242 7.309 1.00 94.25 100 GLY A CA 1
ATOM 799 C C . GLY A 1 100 ? -5.776 8.807 7.286 1.00 94.25 100 GLY A C 1
ATOM 800 O O . GLY A 1 100 ? -5.580 9.916 6.805 1.00 94.25 100 GLY A O 1
ATOM 801 N N . ALA A 1 101 ? -4.776 8.035 7.722 1.00 95.69 101 ALA A N 1
ATOM 802 C CA . ALA A 1 101 ? -3.356 8.414 7.711 1.00 95.69 101 ALA A CA 1
ATOM 803 C C . ALA A 1 101 ? -2.466 7.381 6.988 1.00 95.69 101 ALA A C 1
ATOM 805 O O . ALA A 1 101 ? -1.252 7.336 7.183 1.00 95.69 101 ALA A O 1
ATOM 806 N N . LYS A 1 102 ? -3.077 6.520 6.167 1.00 97.06 102 LYS A N 1
ATOM 807 C CA . LYS A 1 102 ? -2.389 5.499 5.371 1.00 97.06 102 LYS A CA 1
ATOM 808 C C . LYS A 1 102 ? -1.560 6.148 4.264 1.00 97.06 102 LYS A C 1
ATOM 810 O O . LYS A 1 102 ? -2.038 7.038 3.562 1.00 97.06 102 LYS A O 1
ATOM 815 N N . THR A 1 103 ? -0.336 5.672 4.062 1.00 96.88 103 THR A N 1
ATOM 816 C CA . THR A 1 103 ? 0.524 6.120 2.963 1.00 96.88 103 THR A CA 1
ATOM 817 C C . THR A 1 103 ? -0.107 5.758 1.618 1.00 96.88 103 THR A C 1
ATOM 819 O O . THR A 1 103 ? -0.486 4.610 1.401 1.00 96.88 103 THR A O 1
ATOM 822 N N . MET A 1 104 ? -0.203 6.730 0.709 1.00 96.00 104 MET A N 1
ATOM 823 C CA . MET A 1 104 ? -0.792 6.527 -0.623 1.00 96.00 104 MET A CA 1
ATOM 824 C C . MET A 1 104 ? 0.242 6.376 -1.749 1.00 96.00 104 MET A C 1
ATOM 826 O O . MET A 1 104 ? -0.105 5.998 -2.864 1.00 96.00 104 MET A O 1
ATOM 830 N N . ALA A 1 105 ? 1.504 6.704 -1.469 1.00 93.88 105 ALA A N 1
ATOM 831 C CA . ALA A 1 105 ? 2.636 6.529 -2.371 1.00 93.88 105 ALA A CA 1
ATOM 832 C C . ALA A 1 105 ? 3.894 6.267 -1.544 1.00 93.88 105 ALA A C 1
ATOM 834 O O . ALA A 1 105 ? 4.232 7.057 -0.660 1.00 93.88 105 ALA A O 1
ATOM 835 N N . MET A 1 106 ? 4.578 5.162 -1.822 1.00 92.44 106 MET A N 1
ATOM 836 C CA . MET A 1 106 ? 5.854 4.831 -1.193 1.00 92.44 106 MET A CA 1
ATOM 837 C C . MET A 1 106 ? 7.024 5.057 -2.138 1.00 92.44 106 MET A C 1
ATOM 839 O O . MET A 1 106 ? 6.877 5.003 -3.358 1.00 92.44 106 MET A O 1
ATOM 843 N N . ASN A 1 107 ? 8.203 5.286 -1.560 1.00 93.00 107 ASN A N 1
ATOM 844 C CA . ASN A 1 107 ? 9.439 5.351 -2.323 1.00 93.00 107 ASN A CA 1
ATOM 845 C C . ASN A 1 107 ? 9.946 3.935 -2.631 1.00 93.00 107 ASN A C 1
ATOM 847 O O . ASN A 1 107 ? 10.723 3.364 -1.872 1.00 93.00 107 ASN A O 1
ATOM 851 N N . TYR A 1 108 ? 9.506 3.372 -3.751 1.00 94.19 108 TYR A N 1
ATOM 852 C CA . TYR A 1 108 ? 9.951 2.048 -4.191 1.00 94.19 108 TYR A CA 1
ATOM 853 C C . TYR A 1 108 ? 11.363 2.032 -4.789 1.00 94.19 108 TYR A C 1
ATOM 855 O O . TYR A 1 108 ? 11.895 0.955 -5.0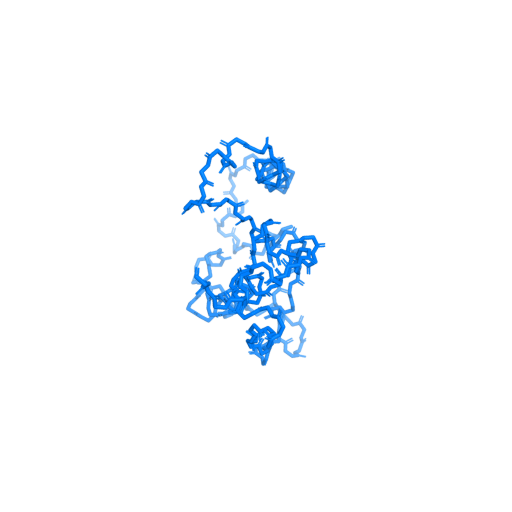19 1.00 94.19 108 TYR A O 1
ATOM 863 N N . SER A 1 109 ? 11.991 3.195 -4.992 1.00 95.00 109 SER A N 1
ATOM 864 C CA . SER A 1 109 ? 13.414 3.287 -5.349 1.00 95.00 109 SER A CA 1
ATOM 865 C C . SER A 1 109 ? 14.337 3.025 -4.155 1.00 95.00 109 SER A C 1
ATOM 867 O O . SER A 1 109 ? 15.536 2.841 -4.337 1.00 95.00 109 SER A O 1
ATOM 869 N N . ASP A 1 110 ? 13.805 3.041 -2.927 1.00 94.25 110 ASP A N 1
ATOM 870 C CA . ASP A 1 110 ? 14.568 2.771 -1.711 1.00 94.25 110 ASP A CA 1
ATOM 871 C C . ASP A 1 110 ? 14.230 1.379 -1.140 1.00 94.25 110 ASP A C 1
ATOM 873 O O . ASP A 1 110 ? 13.258 1.224 -0.381 1.00 94.25 110 ASP A O 1
ATOM 877 N N . PRO A 1 111 ? 15.049 0.349 -1.435 1.00 92.12 111 PRO A N 1
ATOM 878 C CA . PRO A 1 111 ? 14.828 -0.992 -0.912 1.00 92.12 111 PRO A CA 1
ATOM 879 C C . PRO A 1 111 ? 15.076 -1.097 0.595 1.00 92.12 111 PRO A C 1
ATOM 881 O O . PRO A 1 111 ? 14.672 -2.093 1.204 1.00 92.12 111 PRO A O 1
ATOM 884 N N . THR A 1 112 ? 15.714 -0.099 1.215 1.00 94.75 112 THR A N 1
ATOM 885 C CA . THR A 1 112 ? 16.036 -0.091 2.648 1.00 94.75 112 THR A CA 1
ATOM 886 C C . THR A 1 112 ? 14.862 0.346 3.517 1.00 94.75 112 THR A C 1
ATOM 888 O O . THR A 1 112 ? 14.930 0.194 4.736 1.00 94.75 112 THR A O 1
ATOM 891 N N . THR A 1 113 ? 13.750 0.782 2.905 1.00 93.25 113 THR A N 1
ATOM 892 C CA . THR A 1 113 ? 12.511 1.120 3.613 1.00 93.25 113 THR A CA 1
ATOM 893 C C . THR A 1 113 ? 12.162 0.046 4.647 1.00 93.25 113 THR A C 1
ATOM 895 O O . THR A 1 113 ? 12.009 -1.142 4.319 1.00 93.25 113 THR A O 1
ATOM 898 N N . ALA A 1 114 ? 12.066 0.475 5.905 1.00 94.94 114 ALA A N 1
ATOM 899 C CA . ALA A 1 114 ? 11.836 -0.398 7.044 1.00 94.94 114 ALA A CA 1
ATOM 900 C C . ALA A 1 114 ? 10.370 -0.844 7.138 1.00 94.94 114 ALA A C 1
ATOM 902 O O . ALA A 1 114 ? 9.448 -0.126 6.737 1.00 94.94 114 ALA A O 1
ATOM 903 N N . LEU A 1 115 ? 10.164 -2.030 7.714 1.00 96.62 115 LEU A N 1
ATOM 904 C CA . LEU A 1 115 ? 8.843 -2.471 8.146 1.00 96.62 115 LEU A CA 1
ATOM 905 C C . LEU A 1 115 ? 8.476 -1.762 9.449 1.00 96.62 115 LEU A C 1
ATOM 907 O O . LEU A 1 115 ? 9.266 -1.722 10.391 1.00 96.62 115 LEU A O 1
ATOM 911 N N . LEU A 1 116 ? 7.270 -1.212 9.497 1.00 96.25 116 LEU A N 1
ATOM 912 C CA . LEU A 1 116 ? 6.728 -0.582 10.688 1.00 96.25 116 LEU A CA 1
ATOM 913 C C . LEU A 1 116 ? 6.232 -1.648 11.670 1.00 96.25 116 LEU A C 1
ATOM 915 O O . LEU A 1 116 ? 5.583 -2.625 11.286 1.00 96.25 116 LEU A O 1
ATOM 919 N N . CYS A 1 117 ? 6.497 -1.416 12.951 1.00 95.50 117 CYS A N 1
ATOM 920 C CA . CYS A 1 117 ? 5.879 -2.161 14.039 1.00 95.50 117 CYS A CA 1
ATOM 921 C C . CYS A 1 117 ? 4.589 -1.453 14.486 1.00 95.50 117 CYS A C 1
ATOM 923 O O . CYS A 1 117 ? 4.554 -0.217 14.501 1.00 95.50 117 CYS A O 1
ATOM 925 N N . PRO A 1 118 ? 3.545 -2.193 14.901 1.00 93.81 118 PRO A N 1
ATOM 926 C CA . PRO A 1 118 ? 2.421 -1.610 15.627 1.00 93.81 118 PRO A CA 1
ATOM 927 C C . PRO A 1 118 ? 2.902 -0.821 16.854 1.00 93.81 118 PRO A C 1
ATOM 929 O O . PRO A 1 118 ? 3.863 -1.219 17.517 1.00 93.81 118 PRO A O 1
ATOM 932 N N . SER A 1 119 ? 2.246 0.297 17.175 1.00 89.88 119 SER A N 1
ATOM 933 C CA . SER A 1 119 ? 2.618 1.077 18.359 1.00 89.88 119 SER A CA 1
ATOM 934 C C . SER A 1 119 ? 2.234 0.332 19.636 1.00 89.88 119 SER A C 1
ATOM 936 O O . SER A 1 119 ? 1.228 -0.372 19.682 1.00 89.88 119 SER A O 1
ATOM 938 N N . THR A 1 120 ? 2.978 0.544 20.720 1.00 90.25 120 THR A N 1
ATOM 939 C CA . THR A 1 120 ? 2.639 -0.031 22.036 1.00 90.25 120 THR A CA 1
ATOM 940 C C . THR A 1 120 ? 1.271 0.434 22.543 1.00 90.25 120 THR A C 1
ATOM 942 O O . THR A 1 120 ? 0.578 -0.307 23.229 1.00 90.25 120 THR A O 1
ATOM 945 N N . SER A 1 121 ? 0.847 1.639 22.154 1.00 90.31 121 SER A N 1
ATOM 946 C CA . SER A 1 121 ? -0.476 2.202 22.447 1.00 90.31 121 SER A CA 1
ATOM 947 C C . SER A 1 121 ? -1.613 1.661 21.570 1.00 90.31 121 SER A C 1
ATOM 949 O O . SER A 1 121 ? -2.774 1.978 21.820 1.00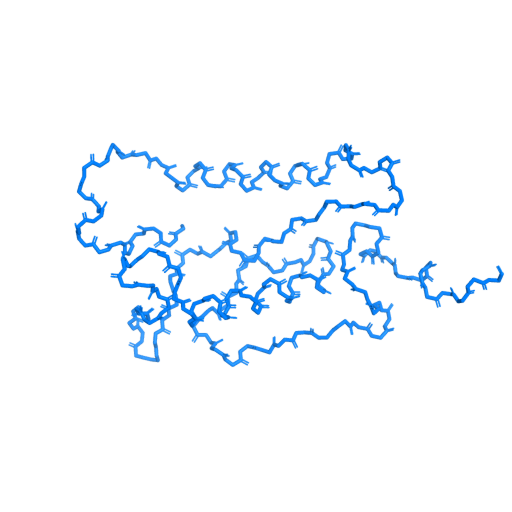 90.31 121 SER A O 1
ATOM 951 N N . CYS A 1 122 ? -1.308 0.911 20.508 1.00 93.19 122 CYS A N 1
ATOM 952 C CA . CYS A 1 122 ? -2.289 0.335 19.587 1.00 93.19 122 CYS A CA 1
ATOM 953 C C . CYS A 1 122 ? -1.651 -0.840 18.815 1.00 93.19 122 CYS A C 1
ATOM 955 O O . CYS A 1 122 ? -1.352 -0.708 17.623 1.00 93.19 122 CYS A O 1
ATOM 957 N N . PRO A 1 123 ? -1.398 -1.980 19.487 1.00 94.81 123 PRO A N 1
ATOM 958 C CA . PRO A 1 123 ? -0.597 -3.085 18.966 1.00 94.81 123 PRO A CA 1
ATOM 959 C C . PRO A 1 123 ? -1.406 -4.007 18.034 1.00 94.81 123 PRO A C 1
ATOM 961 O O . PRO A 1 123 ? -1.369 -5.228 18.161 1.00 94.81 123 PRO A O 1
ATOM 964 N N . PHE A 1 124 ? -2.165 -3.430 17.100 1.00 94.19 124 PHE A N 1
ATOM 965 C CA . PHE A 1 124 ? -3.080 -4.152 16.214 1.00 94.19 124 PHE A CA 1
ATOM 966 C C . PHE A 1 124 ? -2.919 -3.717 14.755 1.00 94.19 124 PHE A C 1
ATOM 968 O O . PHE A 1 124 ? -2.478 -2.601 14.466 1.00 94.19 124 PHE A O 1
ATOM 975 N N . ILE A 1 125 ? -3.367 -4.570 13.828 1.00 95.81 125 ILE A N 1
ATOM 976 C CA . ILE A 1 125 ? -3.691 -4.126 12.467 1.00 95.81 125 ILE A CA 1
ATOM 977 C C . ILE A 1 125 ? -4.810 -3.084 12.557 1.00 95.81 125 ILE A C 1
ATOM 979 O O . ILE A 1 125 ? -5.768 -3.220 13.326 1.00 95.81 125 ILE A O 1
ATOM 983 N N . ARG A 1 126 ? -4.664 -2.012 11.784 1.00 95.94 126 ARG A N 1
ATOM 984 C CA . ARG A 1 126 ? -5.519 -0.837 11.866 1.00 95.94 126 ARG A CA 1
ATOM 985 C C . ARG A 1 126 ? -6.787 -1.007 11.048 1.00 95.94 126 ARG A C 1
ATOM 987 O O . ARG A 1 126 ? -6.748 -1.290 9.851 1.00 95.94 126 ARG A O 1
ATOM 994 N N . THR A 1 127 ? -7.906 -0.763 11.712 1.00 94.56 127 THR A N 1
ATOM 995 C CA . THR A 1 127 ? -9.268 -0.843 11.183 1.00 94.56 127 THR A CA 1
ATOM 996 C C . THR A 1 127 ? -9.993 0.476 11.425 1.00 94.56 127 THR A C 1
ATOM 998 O O . THR A 1 127 ? -9.511 1.331 12.174 1.00 94.56 127 THR A O 1
ATOM 1001 N N . THR A 1 128 ? -11.176 0.662 10.841 1.00 91.94 128 THR A N 1
ATOM 1002 C CA . THR A 1 128 ? -12.029 1.827 11.139 1.00 91.94 128 THR A CA 1
ATOM 1003 C C . THR A 1 128 ? -12.365 1.922 12.632 1.00 91.94 128 THR A C 1
ATOM 1005 O O . THR A 1 128 ? -12.420 3.020 13.178 1.00 91.94 128 THR A O 1
ATOM 1008 N N . LYS A 1 129 ? -12.480 0.780 13.325 1.00 90.50 129 LYS A N 1
ATOM 1009 C CA . LYS A 1 129 ? -12.889 0.697 14.736 1.00 90.50 129 LYS A CA 1
ATOM 1010 C C . LYS A 1 129 ? -11.775 0.991 15.749 1.00 90.50 129 LYS A C 1
ATOM 1012 O O . LYS A 1 129 ? -12.083 1.295 16.896 1.00 90.50 129 LYS A O 1
ATOM 1017 N N . ASN A 1 130 ? -10.500 0.888 15.363 1.00 93.31 130 ASN A N 1
ATOM 1018 C CA . ASN A 1 130 ? -9.356 1.111 16.265 1.00 93.31 130 ASN A CA 1
ATOM 1019 C C . ASN A 1 130 ? -8.414 2.241 15.803 1.00 93.31 130 ASN A C 1
ATOM 1021 O O . ASN A 1 130 ? -7.373 2.489 16.416 1.00 93.31 130 ASN A O 1
ATOM 1025 N N . SER A 1 131 ? -8.755 2.935 14.710 1.00 93.81 131 SER A N 1
ATOM 1026 C CA . SER A 1 131 ? -7.903 3.995 14.160 1.00 93.81 131 SER A CA 1
ATOM 1027 C C . SER A 1 131 ? -7.916 5.271 15.000 1.00 93.81 131 SER A C 1
ATOM 1029 O O . SER A 1 131 ? -6.850 5.842 15.228 1.00 93.81 131 SER A O 1
ATOM 1031 N N . ALA A 1 132 ? -9.087 5.663 15.516 1.00 92.19 132 ALA A N 1
ATOM 1032 C CA . ALA A 1 132 ? -9.243 6.831 16.386 1.00 92.19 132 ALA A CA 1
ATOM 1033 C C . ALA A 1 132 ? -8.765 6.570 17.825 1.00 92.19 132 ALA A C 1
ATOM 1035 O O . ALA A 1 132 ? -8.108 7.415 18.425 1.00 92.19 132 ALA A O 1
ATOM 1036 N N . SER A 1 133 ? -9.074 5.394 18.378 1.00 90.69 133 SER A N 1
ATOM 1037 C CA . SER A 1 133 ? -8.621 4.983 19.707 1.00 90.69 133 SER A CA 1
ATOM 1038 C C . SER A 1 133 ? -8.555 3.465 19.814 1.00 90.69 133 SER A C 1
ATOM 1040 O O . SER A 1 133 ? -9.468 2.759 19.392 1.00 90.69 133 SER A O 1
ATOM 1042 N N . CYS A 1 134 ? -7.475 2.977 20.421 1.00 92.19 134 CYS A N 1
ATOM 1043 C CA . CYS A 1 134 ? -7.266 1.564 20.719 1.00 92.19 134 CYS A CA 1
ATOM 1044 C C . CYS A 1 134 ? -7.633 1.193 22.165 1.00 92.19 134 CYS A C 1
ATOM 1046 O O . CYS A 1 134 ? -7.597 0.016 22.510 1.00 92.19 134 CYS A O 1
ATOM 1048 N N . ALA A 1 135 ? -7.996 2.169 23.008 1.00 90.19 135 ALA A N 1
ATOM 1049 C CA . ALA A 1 135 ? -8.169 1.971 24.450 1.00 90.19 135 ALA A CA 1
ATOM 1050 C C . ALA A 1 135 ? -9.180 0.864 24.789 1.00 90.19 135 ALA A C 1
ATOM 1052 O O . ALA A 1 135 ? -8.930 0.056 25.676 1.00 90.19 135 ALA A O 1
ATOM 1053 N N . HIS A 1 136 ? -10.274 0.785 24.024 1.00 86.81 136 HIS A N 1
ATOM 1054 C CA . HIS A 1 136 ? -11.308 -0.238 24.189 1.00 86.81 136 HIS A CA 1
ATOM 1055 C C . HIS A 1 136 ? -10.789 -1.678 24.010 1.00 86.81 136 HIS A C 1
ATOM 1057 O O . HIS A 1 136 ? -11.336 -2.601 24.600 1.00 86.81 136 HIS A O 1
ATOM 1063 N N . TYR A 1 137 ? -9.722 -1.871 23.229 1.00 87.12 137 TYR A N 1
ATOM 1064 C CA . TYR A 1 137 ? -9.155 -3.188 22.915 1.00 87.12 137 TYR A CA 1
ATOM 1065 C C . TYR A 1 137 ? -7.948 -3.553 23.788 1.00 87.12 137 TYR A C 1
ATOM 1067 O O . TYR A 1 137 ? -7.401 -4.643 23.650 1.00 87.12 137 TYR A O 1
ATOM 1075 N N . LEU A 1 138 ? -7.491 -2.635 24.643 1.00 85.50 138 LEU A N 1
ATOM 1076 C CA . LEU A 1 138 ? -6.298 -2.815 25.476 1.00 85.50 138 LEU A CA 1
ATOM 1077 C C . LEU A 1 138 ? -6.610 -3.237 26.911 1.00 85.50 138 LEU A C 1
ATOM 1079 O O . LEU A 1 138 ? -5.714 -3.688 27.622 1.00 85.50 138 LEU A O 1
ATOM 1083 N N . THR A 1 139 ? -7.853 -3.085 27.357 1.00 71.81 139 THR A N 1
ATOM 1084 C CA . THR A 1 139 ? -8.267 -3.575 28.671 1.00 71.81 139 THR A CA 1
ATOM 1085 C C . THR A 1 139 ? -8.381 -5.098 28.644 1.00 71.81 139 THR A C 1
ATOM 1087 O O . THR A 1 139 ? -9.089 -5.620 27.779 1.00 71.81 139 THR A O 1
ATOM 1090 N N . PRO A 1 140 ? -7.753 -5.825 29.587 1.00 57.16 140 PRO A N 1
ATOM 1091 C CA . PRO A 1 140 ? -8.123 -7.210 29.843 1.00 57.16 140 PRO A CA 1
ATOM 1092 C C . PRO A 1 140 ? -9.620 -7.230 30.152 1.00 57.16 140 PRO A C 1
ATOM 1094 O O . PRO A 1 140 ? -10.073 -6.441 30.983 1.00 57.16 140 PRO A O 1
ATOM 1097 N N . GLY A 1 141 ? -10.387 -8.069 29.454 1.00 56.28 141 GLY A N 1
ATOM 1098 C CA . GLY A 1 141 ? -11.786 -8.288 29.809 1.00 56.28 141 GLY A CA 1
ATOM 1099 C C . GLY A 1 141 ? -11.873 -8.648 31.292 1.00 56.28 141 GLY A C 1
ATOM 1100 O O . GLY A 1 141 ? -11.168 -9.555 31.735 1.00 56.28 141 GLY A O 1
ATOM 1101 N N . MET A 1 142 ? -12.664 -7.884 32.049 1.00 41.66 142 MET A N 1
ATOM 1102 C CA . MET A 1 142 ? -13.188 -8.352 33.334 1.00 41.66 142 MET A CA 1
ATOM 1103 C C . MET A 1 142 ? -14.274 -9.388 33.080 1.00 41.66 142 MET A C 1
ATOM 1105 O O . MET A 1 142 ? -15.041 -9.188 32.109 1.00 41.66 142 MET A O 1
#

pLDDT: mean 87.86, std 13.46, range [41.66, 98.06]

Sequence (142 aa):
MIFRIECKCDSEGYPNFDIEAVSRAFQAKQMELQTSGIYDDRTDFTLIVQPFLFNTTQPP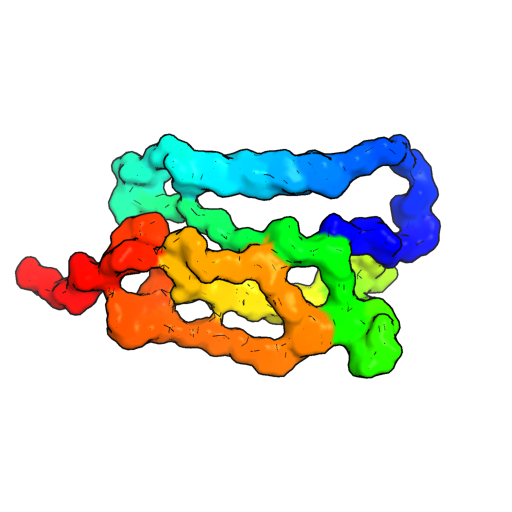KTADGQIDLTFFAPDCFHFSQYGHALVAKGLWNNMVQPVGAKTMAMNYSDPTTALLCPSTSCPFIRTTKNSASCAHYLTPGM

Foldseek 3Di:
DAVPFFDPVPPPDDDPDPPVVVVLVVLVVLVCVQVVCPQVPDPVDHRDDQLAANPPDHAAAEPVGHHPQQQADPRSPHGDPLVVLLVVLLSQQQQLAAPVGHHNYDRSNDPVDDRDQRDPQARGGYGPVPRVHRVVVPDDDD

InterPro domains:
  IPR038885 Phospholipase B1, membrane-associated [PTHR21325] (2-135)

Organism: NCBI:txid2011161

Radius of gyration: 18.42 Å; chains: 1; bounding box: 45×20×64 Å